Protein AF-R9LI15-F1 (afdb_monomer_lite)

Secondary structure (DSSP, 8-state):
--HHHHHHHHHHHHHHTTT---TTTSHHHHHHHHHHHTT--S-GGGT---SPPP----------

pLDDT: mean 84.06, std 13.74, range [44.0, 95.44]

Structure (mmCIF, N/CA/C/O backbone):
data_AF-R9LI15-F1
#
_entry.id   AF-R9LI15-F1
#
loop_
_atom_site.group_PDB
_atom_site.id
_atom_site.type_symbol
_atom_site.label_atom_id
_atom_site.label_alt_id
_atom_site.label_comp_id
_atom_site.label_asym_id
_atom_site.label_entity_id
_atom_site.label_seq_id
_atom_site.pdbx_PDB_ins_code
_atom_site.Cartn_x
_atom_site.Cartn_y
_atom_site.Cartn_z
_atom_site.occupancy
_atom_site.B_iso_or_equiv
_atom_site.auth_seq_id
_atom_site.auth_comp_id
_atom_site.auth_asym_id
_atom_site.auth_atom_id
_atom_site.pdbx_PDB_model_num
ATOM 1 N N . MET A 1 1 ? -13.732 -5.479 -6.171 1.00 73.12 1 MET A N 1
ATOM 2 C CA . MET A 1 1 ? -12.669 -6.026 -7.037 1.00 73.12 1 MET A CA 1
ATOM 3 C C . MET A 1 1 ? -12.807 -7.536 -7.116 1.00 73.12 1 MET A C 1
ATOM 5 O O . MET A 1 1 ? -12.872 -8.193 -6.085 1.00 73.12 1 MET A O 1
ATOM 9 N N . THR A 1 2 ? -12.887 -8.076 -8.323 1.00 89.44 2 THR A N 1
ATOM 10 C CA . THR A 1 2 ? -12.797 -9.507 -8.630 1.00 89.44 2 THR A CA 1
ATOM 11 C C . THR A 1 2 ? -11.335 -9.967 -8.601 1.00 89.44 2 THR A C 1
ATOM 13 O O . THR A 1 2 ? -10.412 -9.149 -8.637 1.00 89.44 2 THR A O 1
ATOM 16 N N . ASP A 1 3 ? -11.090 -11.280 -8.557 1.00 88.50 3 ASP A N 1
ATOM 17 C CA . ASP A 1 3 ? -9.717 -11.810 -8.556 1.00 88.50 3 ASP A CA 1
ATOM 18 C C . ASP A 1 3 ? -8.938 -11.422 -9.827 1.00 88.50 3 ASP A C 1
ATOM 20 O O . ASP A 1 3 ? -7.751 -11.104 -9.757 1.00 88.50 3 ASP A O 1
ATOM 24 N N . VAL A 1 4 ? -9.619 -11.364 -10.977 1.00 91.81 4 VAL A N 1
ATOM 25 C CA . VAL A 1 4 ? -9.026 -10.936 -12.253 1.00 91.81 4 VAL A CA 1
ATOM 26 C C . VAL A 1 4 ? -8.600 -9.470 -12.189 1.00 91.81 4 VAL A C 1
ATOM 28 O O . VAL A 1 4 ? -7.449 -9.156 -12.487 1.00 91.81 4 VAL A O 1
ATOM 31 N N . GLU A 1 5 ? -9.484 -8.582 -11.726 1.00 91.31 5 GLU A N 1
ATOM 32 C CA . GLU A 1 5 ? -9.176 -7.154 -11.564 1.00 91.31 5 GLU A CA 1
ATOM 33 C C . GLU A 1 5 ? -8.001 -6.937 -10.604 1.00 91.31 5 GLU A C 1
ATOM 35 O O . GLU A 1 5 ? -7.119 -6.122 -10.877 1.00 91.31 5 GLU A O 1
ATOM 40 N N . ARG A 1 6 ? -7.931 -7.721 -9.521 1.00 92.31 6 ARG A N 1
ATOM 41 C CA . ARG A 1 6 ? -6.816 -7.677 -8.568 1.00 92.31 6 ARG A CA 1
ATOM 42 C C . ARG A 1 6 ? -5.489 -8.090 -9.180 1.00 92.31 6 ARG A C 1
ATOM 44 O O . ARG A 1 6 ? -4.490 -7.408 -8.961 1.00 92.31 6 ARG A O 1
ATOM 51 N N . ARG A 1 7 ? -5.456 -9.164 -9.967 1.00 93.19 7 ARG A N 1
ATOM 52 C CA . ARG A 1 7 ? -4.229 -9.592 -10.658 1.00 93.19 7 ARG A CA 1
ATOM 53 C C . ARG A 1 7 ? -3.761 -8.549 -11.667 1.00 93.19 7 ARG A C 1
ATOM 55 O O . ARG A 1 7 ? -2.570 -8.254 -11.728 1.00 93.19 7 ARG A O 1
ATOM 62 N N . THR A 1 8 ? -4.683 -7.952 -12.421 1.00 95.31 8 THR A N 1
ATOM 63 C CA . THR A 1 8 ? -4.355 -6.865 -13.351 1.00 95.31 8 THR A CA 1
ATOM 64 C C . THR A 1 8 ? -3.817 -5.639 -12.615 1.00 95.31 8 THR A C 1
ATOM 66 O O . THR A 1 8 ? -2.813 -5.066 -13.040 1.00 95.31 8 THR A O 1
ATOM 69 N N . ALA A 1 9 ? -4.435 -5.254 -11.498 1.00 94.94 9 ALA A N 1
ATOM 70 C CA . ALA A 1 9 ? -3.962 -4.151 -10.671 1.00 94.94 9 ALA A CA 1
ATOM 71 C C . ALA A 1 9 ? -2.570 -4.424 -10.081 1.00 94.94 9 ALA A C 1
ATOM 73 O O . ALA A 1 9 ? -1.706 -3.553 -10.138 1.00 94.94 9 ALA A O 1
ATOM 74 N N . ALA A 1 10 ? -2.318 -5.644 -9.600 1.00 94.31 10 ALA A N 1
ATOM 75 C CA . ALA A 1 10 ? -1.011 -6.060 -9.095 1.00 94.31 10 ALA A CA 1
ATOM 76 C C . ALA A 1 10 ? 0.078 -6.016 -10.181 1.00 94.31 10 ALA A C 1
ATOM 78 O O . ALA A 1 10 ? 1.184 -5.545 -9.923 1.00 94.31 10 ALA A O 1
ATOM 79 N N . ALA A 1 11 ? -0.230 -6.450 -11.407 1.00 95.44 11 ALA A N 1
ATOM 80 C CA . ALA A 1 11 ? 0.711 -6.389 -12.525 1.00 95.44 11 ALA A CA 1
ATOM 81 C C . ALA A 1 11 ? 1.078 -4.942 -12.895 1.00 95.44 11 ALA A C 1
ATOM 83 O O . ALA A 1 11 ? 2.249 -4.637 -13.117 1.00 95.44 11 ALA A O 1
ATOM 84 N N . ARG A 1 12 ? 0.089 -4.039 -12.919 1.00 94.62 12 ARG A N 1
ATOM 85 C CA . ARG A 1 12 ? 0.316 -2.602 -13.148 1.00 94.62 12 ARG A CA 1
ATOM 86 C C . ARG A 1 12 ? 1.129 -1.978 -12.023 1.00 94.62 12 ARG A C 1
ATOM 88 O O . ARG A 1 12 ? 2.106 -1.298 -12.299 1.00 94.62 12 ARG A O 1
ATOM 95 N N . PHE A 1 13 ? 0.781 -2.283 -10.775 1.00 94.56 13 PHE A N 1
ATOM 96 C CA . PHE A 1 13 ? 1.539 -1.850 -9.607 1.00 94.56 13 PHE A CA 1
ATOM 97 C C . PHE A 1 13 ? 3.012 -2.270 -9.719 1.00 94.56 13 PHE A C 1
ATOM 99 O O . PHE A 1 13 ? 3.897 -1.427 -9.640 1.00 94.56 13 PHE A O 1
ATOM 106 N N . ALA A 1 14 ? 3.296 -3.544 -9.998 1.00 93.00 14 ALA A N 1
ATOM 107 C CA . ALA A 1 14 ? 4.671 -4.020 -10.146 1.00 93.00 14 ALA A CA 1
ATOM 108 C C . ALA A 1 14 ? 5.435 -3.318 -11.287 1.00 93.00 14 ALA A C 1
ATOM 110 O O . ALA A 1 14 ? 6.631 -3.068 -11.157 1.00 93.00 14 ALA A O 1
ATOM 111 N N . ALA A 1 15 ? 4.758 -2.985 -12.391 1.00 93.94 15 ALA A N 1
ATOM 112 C CA . ALA A 1 15 ? 5.354 -2.234 -13.493 1.00 93.94 15 ALA A CA 1
ATOM 113 C C . ALA A 1 15 ? 5.655 -0.774 -13.111 1.00 93.94 15 ALA A C 1
ATOM 115 O O . ALA A 1 15 ? 6.755 -0.299 -13.384 1.00 93.94 15 ALA A O 1
ATOM 116 N N . ASP A 1 16 ? 4.722 -0.091 -12.441 1.00 90.12 16 ASP A N 1
ATOM 117 C CA . ASP A 1 16 ? 4.873 1.301 -11.993 1.00 90.12 16 ASP A CA 1
ATOM 118 C C . ASP A 1 16 ? 6.023 1.461 -10.989 1.00 90.12 16 ASP A C 1
ATOM 120 O O . ASP A 1 16 ? 6.723 2.475 -10.986 1.00 90.12 16 ASP A O 1
ATOM 124 N N . TRP A 1 17 ? 6.223 0.443 -10.151 1.00 88.69 17 TRP A N 1
ATOM 125 C CA . TRP A 1 17 ? 7.255 0.395 -9.116 1.00 88.69 17 TRP A CA 1
ATOM 126 C C . TRP A 1 17 ? 8.579 -0.2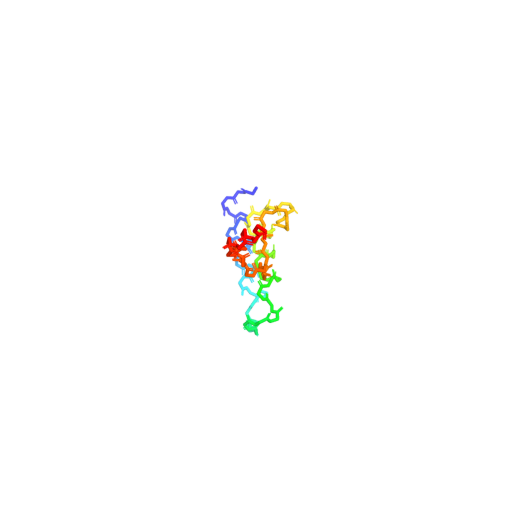13 -9.591 1.00 88.69 17 TRP A C 1
ATOM 128 O O . TRP A 1 17 ? 9.547 -0.271 -8.833 1.00 88.69 17 TRP A O 1
ATOM 138 N N . LYS A 1 18 ? 8.670 -0.639 -10.855 1.00 88.69 18 LYS A N 1
ATOM 139 C CA . LYS A 1 18 ? 9.904 -1.192 -11.414 1.00 88.69 18 LYS A CA 1
ATOM 140 C C . LYS A 1 18 ? 10.989 -0.113 -11.466 1.00 88.69 18 LYS A C 1
ATOM 142 O O . LYS A 1 18 ? 10.838 0.893 -12.151 1.00 88.69 18 LYS A O 1
ATOM 147 N N . GLY A 1 19 ? 12.107 -0.354 -10.781 1.00 84.69 19 GLY A N 1
ATOM 148 C CA . GLY A 1 19 ? 13.220 0.600 -10.709 1.00 84.69 19 GLY A CA 1
ATOM 149 C C . GLY A 1 19 ? 12.998 1.758 -9.729 1.00 84.69 19 GLY A C 1
ATOM 150 O O . GLY A 1 19 ? 13.799 2.687 -9.721 1.00 84.69 19 GLY A O 1
ATOM 151 N N . ARG A 1 20 ? 11.934 1.694 -8.917 1.00 81.44 20 ARG A N 1
ATOM 152 C CA . ARG A 1 20 ? 11.700 2.540 -7.738 1.00 81.44 20 ARG A CA 1
ATOM 153 C C . ARG A 1 20 ? 12.062 1.768 -6.466 1.00 81.44 20 ARG A C 1
ATOM 155 O O . ARG A 1 20 ? 12.222 0.549 -6.523 1.00 81.44 20 ARG A O 1
ATOM 162 N N . GLY A 1 21 ? 12.153 2.454 -5.332 1.00 65.88 21 GLY A N 1
ATOM 163 C CA . GLY A 1 21 ? 12.407 1.839 -4.028 1.00 65.88 21 GL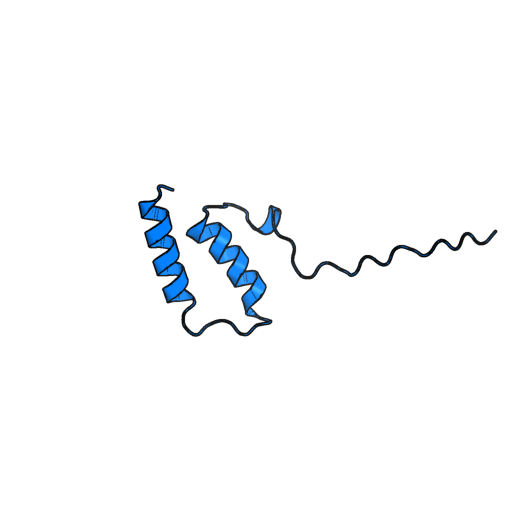Y A CA 1
ATOM 164 C C . GLY A 1 21 ? 13.682 2.322 -3.349 1.00 65.88 21 GLY A C 1
ATOM 165 O O . GLY A 1 21 ? 14.429 1.501 -2.823 1.00 65.88 21 GLY A O 1
ATOM 166 N N . ASP A 1 22 ? 13.930 3.636 -3.333 1.00 70.44 22 ASP A N 1
ATOM 167 C CA . ASP A 1 22 ? 14.849 4.182 -2.327 1.00 70.44 22 ASP A CA 1
ATOM 168 C C . ASP A 1 22 ? 14.227 3.931 -0.937 1.00 70.44 22 ASP A C 1
ATOM 170 O O . ASP A 1 22 ? 13.155 4.464 -0.619 1.00 70.44 22 ASP A O 1
ATOM 174 N N . GLU A 1 23 ? 14.873 3.059 -0.147 1.00 57.78 23 GLU A N 1
ATOM 175 C CA . GLU A 1 23 ? 14.347 2.372 1.049 1.00 57.78 23 GLU A CA 1
ATOM 176 C C . GLU A 1 23 ? 13.713 3.304 2.092 1.00 57.78 23 GLU A C 1
ATOM 178 O O . GLU A 1 23 ? 12.884 2.876 2.900 1.00 57.78 23 GLU A O 1
ATOM 183 N N . ARG A 1 24 ? 14.072 4.589 2.096 1.00 65.44 24 ARG A N 1
ATOM 184 C CA . ARG A 1 24 ? 13.538 5.563 3.057 1.00 65.44 24 ARG A CA 1
ATOM 185 C C . ARG A 1 24 ? 12.483 6.500 2.497 1.00 65.44 24 ARG A C 1
ATOM 187 O O . ARG A 1 24 ? 11.567 6.851 3.232 1.00 65.44 24 ARG A O 1
ATOM 194 N N . GLN A 1 25 ? 12.594 6.920 1.242 1.00 72.19 25 GLN A N 1
ATOM 195 C CA . GLN A 1 25 ? 11.729 7.986 0.728 1.00 72.19 25 GLN A CA 1
ATOM 196 C C . GLN A 1 25 ? 10.389 7.456 0.226 1.00 72.19 25 GLN A C 1
ATOM 198 O O . GLN A 1 25 ? 9.363 8.113 0.388 1.00 72.19 25 GLN A O 1
ATOM 203 N N . GLU A 1 26 ? 10.373 6.255 -0.352 1.00 85.31 26 GLU A N 1
ATOM 204 C CA . GLU A 1 26 ? 9.182 5.759 -1.046 1.00 85.31 26 GLU A CA 1
ATOM 205 C C . GLU A 1 26 ? 8.378 4.728 -0.239 1.00 85.31 26 GLU A C 1
ATOM 207 O O . GLU A 1 26 ? 7.307 4.309 -0.677 1.00 85.31 26 GLU A O 1
ATOM 212 N N . THR A 1 27 ? 8.830 4.363 0.967 1.00 86.88 27 THR A N 1
ATOM 213 C CA . THR A 1 27 ? 8.195 3.328 1.803 1.00 86.88 27 THR A CA 1
ATOM 214 C C . THR A 1 27 ? 6.738 3.647 2.145 1.00 86.88 27 THR A C 1
ATOM 216 O O . THR A 1 27 ? 5.874 2.782 1.999 1.00 86.88 27 THR A O 1
ATOM 219 N N . GLN A 1 28 ? 6.418 4.882 2.548 1.00 89.75 28 GLN A N 1
ATOM 220 C CA . GLN A 1 28 ? 5.025 5.245 2.849 1.00 89.75 28 GLN A CA 1
ATOM 221 C C . GLN A 1 28 ? 4.154 5.219 1.581 1.00 89.75 28 GLN A C 1
ATOM 223 O O . GLN A 1 28 ? 3.076 4.621 1.571 1.00 89.75 28 GLN A O 1
ATOM 228 N N . ALA A 1 29 ? 4.650 5.800 0.482 1.00 91.69 29 ALA A N 1
ATOM 229 C CA . ALA A 1 29 ? 3.948 5.835 -0.800 1.00 91.69 29 ALA A CA 1
ATOM 230 C C . ALA A 1 29 ? 3.690 4.427 -1.363 1.00 91.69 29 ALA A C 1
ATOM 232 O O . ALA A 1 29 ? 2.627 4.181 -1.936 1.00 91.69 29 ALA A O 1
ATOM 233 N N . PHE A 1 30 ? 4.624 3.495 -1.161 1.00 92.06 30 PHE A N 1
ATOM 234 C CA . PHE A 1 30 ? 4.490 2.098 -1.559 1.00 92.06 30 PHE A CA 1
ATOM 235 C C . PHE A 1 30 ? 3.293 1.433 -0.884 1.00 92.06 30 PHE A C 1
ATOM 237 O O . PHE A 1 30 ? 2.421 0.889 -1.565 1.00 92.06 30 PHE A O 1
ATOM 244 N N . TRP A 1 31 ? 3.219 1.514 0.447 1.00 92.38 31 TRP A N 1
ATOM 245 C CA . TRP A 1 31 ? 2.156 0.864 1.212 1.00 92.38 31 TRP A CA 1
ATOM 246 C C . TRP A 1 31 ? 0.784 1.468 0.928 1.00 92.38 31 TRP A C 1
ATOM 248 O O . TRP A 1 31 ? -0.170 0.720 0.715 1.00 92.38 31 TRP A O 1
ATOM 258 N N . LEU A 1 32 ? 0.687 2.798 0.841 1.00 94.38 32 LEU A N 1
ATOM 259 C CA . LEU A 1 32 ? -0.569 3.462 0.484 1.00 94.38 32 LEU A CA 1
ATOM 260 C C . LEU A 1 32 ? -1.027 3.059 -0.926 1.00 94.38 32 LEU A C 1
ATOM 262 O O . LEU A 1 32 ? -2.177 2.663 -1.115 1.00 94.38 32 LEU A O 1
ATOM 266 N N . ALA A 1 33 ? -0.120 3.074 -1.910 1.00 93.94 33 ALA A N 1
ATOM 267 C CA . ALA A 1 33 ? -0.441 2.685 -3.279 1.00 93.94 33 ALA A CA 1
ATOM 268 C C . ALA A 1 33 ? -0.826 1.203 -3.395 1.00 93.94 33 ALA A C 1
ATOM 270 O O . ALA A 1 33 ? -1.719 0.872 -4.171 1.00 93.94 33 ALA A O 1
ATOM 271 N N . LEU A 1 34 ? -0.188 0.310 -2.637 1.00 94.69 34 LEU A N 1
ATOM 272 C CA . LEU A 1 34 ? -0.513 -1.115 -2.639 1.00 94.69 34 LEU A CA 1
ATOM 273 C C . LEU A 1 34 ? -1.913 -1.361 -2.065 1.00 94.69 34 LEU A C 1
ATOM 275 O O . LEU A 1 34 ? -2.735 -2.032 -2.694 1.00 94.69 34 LEU A O 1
ATOM 279 N N . LEU A 1 35 ? -2.192 -0.800 -0.886 1.00 95.06 35 LEU A N 1
ATOM 280 C CA . LEU A 1 35 ? -3.468 -0.969 -0.193 1.00 95.06 35 LEU A CA 1
ATOM 281 C C . LEU A 1 35 ? -4.627 -0.394 -1.010 1.00 95.06 35 LEU A C 1
ATOM 283 O O . LEU A 1 35 ? -5.645 -1.060 -1.185 1.00 95.06 35 LEU A O 1
ATOM 287 N N . GLN A 1 36 ? -4.446 0.791 -1.589 1.00 94.25 36 GLN A N 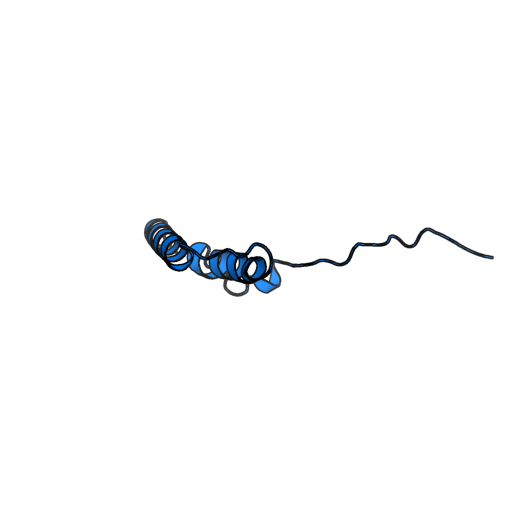1
ATOM 288 C CA . GLN A 1 36 ? -5.490 1.420 -2.386 1.00 94.25 36 GLN A CA 1
ATOM 289 C C . GLN A 1 36 ? -5.655 0.752 -3.753 1.00 94.25 36 GLN A C 1
ATOM 291 O O . GLN A 1 36 ? -6.754 0.346 -4.122 1.00 94.25 36 GLN A O 1
ATOM 296 N N . LYS A 1 37 ? -4.570 0.595 -4.521 1.00 93.38 37 LYS A N 1
ATOM 297 C CA . LYS A 1 37 ? -4.670 0.194 -5.933 1.00 93.38 37 LYS A CA 1
ATOM 298 C C . LYS A 1 37 ? -4.836 -1.308 -6.127 1.00 93.38 37 LYS A C 1
ATOM 300 O O . LYS A 1 37 ? -5.449 -1.713 -7.108 1.00 93.38 37 LYS A O 1
ATOM 305 N N . VAL A 1 38 ? -4.282 -2.134 -5.236 1.00 94.31 38 VAL A N 1
ATOM 306 C CA . VAL A 1 38 ? -4.327 -3.602 -5.364 1.00 94.31 38 VAL A CA 1
ATOM 307 C C . VAL A 1 38 ? -5.355 -4.217 -4.422 1.00 94.31 38 VAL A C 1
ATOM 309 O O . VAL A 1 38 ? -6.031 -5.167 -4.806 1.00 94.31 38 VAL A O 1
ATOM 312 N N . TYR A 1 39 ? -5.504 -3.686 -3.209 1.00 93.00 39 TYR A N 1
ATOM 313 C CA . TYR A 1 39 ? -6.463 -4.219 -2.237 1.00 93.00 39 TYR A CA 1
ATOM 314 C C . TYR A 1 39 ? -7.786 -3.449 -2.174 1.00 93.00 39 TYR A C 1
ATOM 316 O O . TYR A 1 39 ? -8.728 -3.954 -1.569 1.00 93.00 39 TYR A O 1
ATOM 324 N N . GLY A 1 40 ? -7.897 -2.296 -2.842 1.00 92.38 40 GLY A N 1
ATOM 325 C CA . GLY A 1 40 ? -9.137 -1.519 -2.888 1.00 92.38 40 GLY A CA 1
ATOM 326 C C . GLY A 1 40 ? -9.518 -0.905 -1.542 1.00 92.38 40 GLY A C 1
ATOM 327 O O . GLY A 1 40 ? -10.701 -0.772 -1.254 1.00 92.38 40 GLY A O 1
ATOM 328 N N . VAL A 1 41 ? -8.536 -0.597 -0.691 1.00 94.19 41 VAL A N 1
ATOM 329 C CA . VAL A 1 41 ? -8.766 0.132 0.562 1.00 94.19 41 VAL A CA 1
ATOM 330 C C . VAL A 1 41 ? -8.929 1.613 0.224 1.00 94.19 41 VAL A C 1
ATOM 332 O O . VAL A 1 41 ? -7.987 2.220 -0.278 1.00 94.19 41 VAL A O 1
ATOM 335 N N . ASP A 1 42 ? -10.102 2.188 0.489 1.00 91.69 42 ASP A N 1
ATOM 336 C CA . ASP A 1 42 ? -10.404 3.574 0.101 1.00 91.69 42 ASP A CA 1
ATOM 337 C C . ASP A 1 42 ? -9.554 4.604 0.865 1.00 91.69 42 ASP A C 1
ATOM 339 O O . ASP A 1 42 ? -9.018 5.530 0.259 1.00 91.69 42 ASP A O 1
ATOM 343 N N . GLU A 1 43 ? -9.379 4.399 2.175 1.00 93.25 43 GLU A N 1
ATOM 344 C CA . GLU A 1 43 ? -8.685 5.324 3.090 1.00 93.25 43 GLU A CA 1
ATOM 345 C C . GLU A 1 43 ? -7.564 4.596 3.867 1.00 93.25 43 GLU A C 1
ATOM 347 O O . GLU A 1 43 ? -7.661 4.401 5.085 1.00 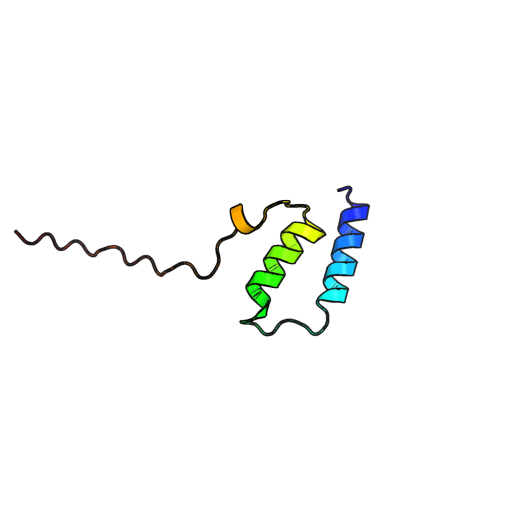93.25 43 GLU A O 1
ATOM 352 N N . PRO A 1 44 ? -6.512 4.099 3.184 1.00 93.25 44 PRO A N 1
ATOM 353 C CA . PRO A 1 44 ? -5.469 3.264 3.788 1.00 93.25 44 PRO A CA 1
ATOM 354 C C . PRO A 1 44 ? -4.707 3.951 4.930 1.00 93.25 44 PRO A C 1
ATOM 356 O O . PRO A 1 44 ? -4.265 3.282 5.865 1.00 93.25 44 PRO A O 1
ATOM 359 N N . GLU A 1 45 ? -4.605 5.275 4.910 1.00 91.62 45 GLU A N 1
ATOM 360 C CA . GLU A 1 45 ? -4.008 6.105 5.957 1.00 91.62 45 GLU A CA 1
ATOM 361 C C . GLU A 1 45 ? -4.736 6.020 7.306 1.00 91.62 45 GLU A C 1
ATOM 363 O O . GLU A 1 45 ? -4.135 6.297 8.341 1.00 91.62 45 GLU A O 1
ATOM 368 N N . LYS A 1 46 ? -6.007 5.593 7.331 1.00 93.31 46 LYS A N 1
ATOM 369 C CA . LYS A 1 46 ? -6.740 5.348 8.585 1.00 93.31 46 LYS A CA 1
ATOM 370 C C . LYS A 1 46 ? -6.362 4.025 9.249 1.00 93.31 46 LYS A C 1
ATOM 372 O O . LYS A 1 46 ? -6.635 3.838 10.433 1.00 93.31 46 LYS A O 1
ATOM 377 N N . TYR A 1 47 ? -5.760 3.107 8.495 1.00 90.44 47 TYR A N 1
ATOM 378 C CA . TYR A 1 47 ? -5.465 1.740 8.935 1.00 90.44 47 TYR A CA 1
ATOM 379 C C . TYR A 1 47 ? -3.973 1.465 9.096 1.00 90.44 47 TYR A C 1
ATOM 381 O O . TYR A 1 47 ? -3.598 0.459 9.699 1.00 90.44 47 TYR A O 1
ATOM 389 N N . VAL A 1 48 ? -3.119 2.337 8.562 1.00 90.69 48 VAL A N 1
ATOM 390 C CA . VAL A 1 48 ? -1.669 2.195 8.624 1.00 90.69 48 VAL A CA 1
ATOM 391 C C . VAL A 1 48 ? -1.060 3.402 9.330 1.00 90.69 48 VAL A C 1
ATOM 393 O O . VAL A 1 48 ? -1.499 4.535 9.161 1.00 90.69 48 VAL A O 1
ATOM 396 N N . SER A 1 49 ? -0.038 3.165 10.144 1.00 90.38 49 SER A N 1
ATOM 397 C CA . SER A 1 49 ? 0.729 4.227 10.795 1.00 90.38 49 SER A CA 1
ATOM 398 C C . SER A 1 49 ? 2.205 4.022 10.503 1.00 90.38 49 SER A C 1
ATOM 400 O O . SER A 1 49 ? 2.713 2.906 10.616 1.00 90.38 49 SER A O 1
ATOM 402 N N . PHE A 1 50 ? 2.887 5.100 10.136 1.00 89.00 50 PHE A N 1
ATOM 403 C CA . PHE A 1 50 ? 4.313 5.097 9.830 1.00 89.00 50 PHE A CA 1
ATOM 404 C C . PHE A 1 50 ? 5.087 5.837 10.915 1.00 89.00 50 PHE A C 1
ATOM 406 O O . PHE A 1 50 ? 4.532 6.708 11.580 1.00 89.00 50 PHE A O 1
ATOM 413 N N . GLU A 1 51 ? 6.362 5.470 11.084 1.00 86.88 51 GLU A N 1
ATOM 414 C CA . GLU A 1 51 ? 7.313 6.196 11.941 1.00 86.88 51 GLU A CA 1
ATOM 415 C C . GLU A 1 51 ? 6.767 6.475 13.348 1.00 86.88 51 GLU A C 1
ATOM 417 O O . GLU A 1 51 ? 6.870 7.578 13.884 1.00 86.88 51 GLU A O 1
ATOM 422 N N . LEU A 1 52 ? 6.154 5.452 13.954 1.00 84.44 52 LEU A N 1
ATOM 423 C CA . LEU A 1 52 ? 5.593 5.584 15.290 1.00 84.44 52 LEU A CA 1
ATOM 424 C C . LEU A 1 52 ? 6.686 6.002 16.282 1.00 84.44 52 LEU A C 1
ATOM 426 O O . LEU A 1 52 ? 7.768 5.401 16.295 1.00 84.44 52 LEU A O 1
ATOM 430 N N . PRO A 1 53 ? 6.406 6.991 17.147 1.00 82.44 53 PRO A N 1
ATOM 431 C CA . PRO A 1 53 ? 7.358 7.398 18.159 1.00 82.44 53 PRO A CA 1
ATOM 432 C C . PRO A 1 53 ? 7.657 6.220 19.085 1.00 82.44 53 PRO A C 1
ATOM 434 O O . PRO A 1 53 ? 6.769 5.433 19.437 1.00 82.44 53 PRO A O 1
ATOM 437 N N . VAL A 1 54 ? 8.915 6.121 19.514 1.00 84.38 54 VAL A N 1
ATOM 438 C CA . VAL A 1 54 ? 9.309 5.155 20.539 1.00 84.38 54 VAL A CA 1
ATOM 439 C C . VAL A 1 54 ? 8.473 5.437 21.781 1.00 84.38 54 VAL A C 1
ATOM 441 O O . VAL A 1 54 ? 8.533 6.528 22.351 1.00 84.38 54 VAL A O 1
ATOM 444 N N . LYS A 1 55 ? 7.680 4.451 22.206 1.00 80.94 55 LYS A N 1
ATOM 445 C CA . LYS A 1 55 ? 6.943 4.529 23.464 1.00 80.94 55 LYS A CA 1
ATOM 446 C C . LYS A 1 55 ? 7.947 4.422 24.601 1.00 80.94 55 LYS A C 1
ATOM 448 O O . LYS A 1 55 ? 8.258 3.330 25.069 1.00 80.94 55 LYS A O 1
ATOM 453 N N . LEU A 1 56 ? 8.455 5.564 25.045 1.00 78.75 56 LEU A N 1
ATOM 454 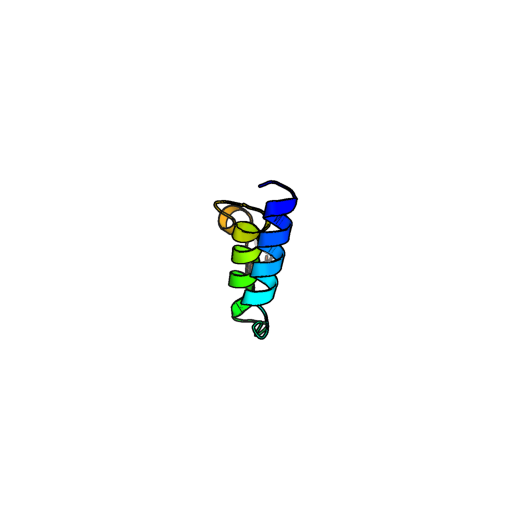C CA . LEU A 1 56 ? 9.090 5.662 26.344 1.00 78.75 56 LEU A CA 1
ATOM 455 C C . LEU A 1 56 ? 7.963 5.508 27.365 1.00 78.75 56 LEU A C 1
ATOM 457 O O . LEU A 1 56 ? 7.273 6.467 27.700 1.00 78.75 56 LEU A O 1
ATOM 461 N N . TYR A 1 57 ? 7.726 4.272 27.808 1.00 65.19 57 TYR A N 1
ATOM 462 C CA . TYR A 1 57 ? 7.153 4.043 29.126 1.00 65.19 57 TYR A CA 1
ATOM 463 C C . TYR A 1 57 ? 7.788 5.044 30.100 1.00 65.19 57 TYR A C 1
ATOM 465 O O . TYR A 1 57 ? 9.005 5.071 30.278 1.00 65.19 57 TYR A O 1
ATOM 473 N N . GLN A 1 58 ? 6.991 5.950 30.660 1.00 60.72 58 GLN A N 1
ATOM 474 C CA . GLN A 1 58 ? 7.460 6.731 31.790 1.00 60.72 58 GLN A CA 1
ATOM 475 C C . GLN A 1 58 ? 7.880 5.708 32.839 1.00 60.72 58 GLN A C 1
ATOM 477 O O . GLN A 1 58 ? 7.039 5.012 33.406 1.00 60.72 58 GLN A O 1
ATOM 482 N N . ALA A 1 59 ? 9.191 5.555 33.022 1.00 57.16 59 ALA A N 1
ATOM 483 C CA . ALA A 1 59 ? 9.718 4.868 34.173 1.00 57.16 59 ALA A CA 1
ATOM 484 C C . ALA A 1 59 ? 9.110 5.586 35.372 1.00 57.16 59 ALA A C 1
ATOM 486 O O . ALA A 1 59 ? 9.357 6.776 35.584 1.00 57.16 59 ALA A O 1
ATOM 487 N N . LEU A 1 60 ? 8.245 4.857 36.070 1.00 62.28 60 LEU A N 1
ATOM 488 C CA . LEU A 1 60 ? 7.719 5.181 37.380 1.00 62.28 60 LEU A CA 1
ATOM 489 C C . LEU A 1 60 ? 8.831 5.832 38.199 1.00 62.28 60 LEU A C 1
ATOM 491 O O . LEU A 1 60 ? 9.741 5.166 38.679 1.00 62.28 60 LEU A O 1
ATOM 495 N N . THR A 1 61 ? 8.770 7.145 38.333 1.00 48.88 61 THR A N 1
ATOM 496 C CA . THR A 1 61 ? 9.348 7.819 39.483 1.00 48.88 61 THR A CA 1
ATOM 497 C C . THR A 1 61 ? 8.253 8.700 40.035 1.00 48.88 61 THR A C 1
ATOM 499 O O . THR A 1 61 ? 8.191 9.906 39.821 1.00 48.88 61 THR A O 1
ATOM 502 N N . GLU A 1 62 ? 7.355 8.029 40.756 1.00 54.38 62 GLU A N 1
ATOM 503 C CA . GLU A 1 62 ? 6.865 8.571 42.013 1.00 54.38 62 GLU A CA 1
ATOM 504 C C . GLU A 1 62 ? 8.064 9.189 42.741 1.00 54.38 62 GLU A C 1
ATOM 506 O O . GLU A 1 62 ? 9.010 8.498 43.127 1.00 54.38 62 GLU A O 1
ATOM 511 N N . LYS A 1 63 ? 8.060 10.509 42.884 1.00 46.88 63 LYS A N 1
ATOM 512 C CA . LYS A 1 63 ? 8.769 11.149 43.979 1.00 46.88 63 LYS A CA 1
ATOM 513 C C . LYS A 1 63 ? 7.724 11.822 44.847 1.00 46.88 63 LYS A C 1
ATOM 515 O O . LYS A 1 63 ? 7.014 12.713 44.386 1.00 46.88 63 LYS 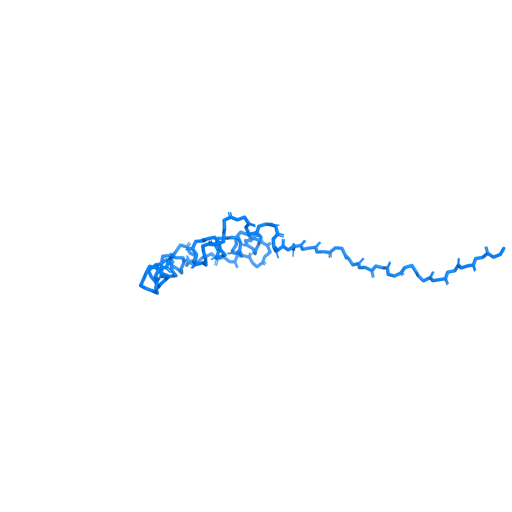A O 1
ATOM 520 N N . GLN A 1 64 ? 7.627 11.266 46.052 1.00 44.00 64 GLN A N 1
ATOM 521 C CA . GLN A 1 64 ? 7.008 11.855 47.231 1.00 44.00 64 GLN A CA 1
ATOM 522 C C . GLN A 1 64 ? 7.577 13.244 47.523 1.00 44.00 64 GLN A C 1
ATOM 524 O O . GLN A 1 64 ? 8.757 13.482 47.167 1.00 44.00 64 GLN A O 1
#

Foldseek 3Di:
DDPVQLVVLVVVLCVVCVVHPPPPPCVVVNQVSCCCRRVVDPCVVVVDDPPDDDPPPPPDDDDD

Radius of gyration: 18.43 Å; chains: 1; bounding box: 28×24×61 Å

Sequence (64 aa):
MTDVERRTAAARFAADWKGRGDERQETQAFWLALLQKVYGVDEPEKYVSFELPVKLYQALTEKQ